Protein AF-A0A2T6NQ15-F1 (afdb_monomer_lite)

Foldseek 3Di:
DDPVVVVVVVVVVVVPPPPPPPPDAPQNVVCVVLVCVLVVVVQFDKDWGGDNQEIEIEGEDEPVPDDPVVSVVSQVVSQPVVVVVLVVDPSNPNYYYHYDYDYVVVVVVDD

pLDDT: mean 86.56, std 14.39, range [42.75, 98.38]

Radius of gyration: 23.44 Å; chains: 1; bounding box: 67×50×50 Å

Sequence (111 aa):
MNKIGIILLLLCSSALTQAESIAIEKKDYLALVVGNYVHGFKEFDTSVTTFDDSVSIGIYYDLSSQSEARANQLAERIRKQIPSKLAAYEWAKGVKVVVNIYSEDRANRGY

Structure (mmCIF, N/CA/C/O backbone):
data_AF-A0A2T6NQ15-F1
#
_entry.id   AF-A0A2T6NQ15-F1
#
loop_
_atom_site.group_PDB
_atom_site.id
_atom_site.type_symbol
_atom_site.label_atom_id
_atom_site.label_alt_id
_atom_site.label_comp_id
_atom_site.label_asym_id
_atom_site.label_entity_id
_atom_site.label_seq_id
_atom_site.pdbx_PDB_ins_code
_atom_site.Cartn_x
_atom_site.Cartn_y
_atom_site.Cartn_z
_atom_site.occupancy
_atom_site.B_iso_or_equiv
_atom_site.auth_seq_id
_atom_site.auth_comp_id
_atom_site.auth_asym_id
_atom_site.auth_atom_id
_atom_site.pdbx_PDB_model_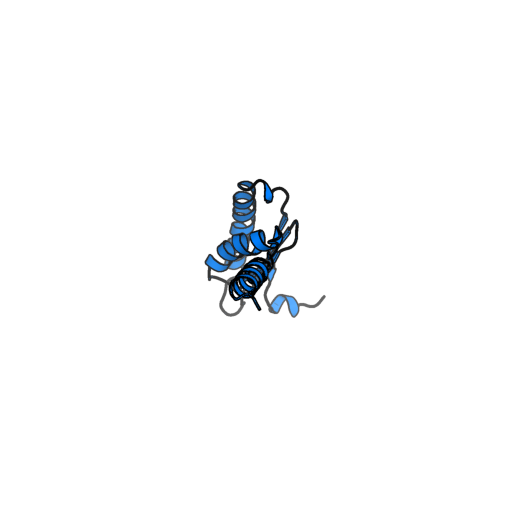num
ATOM 1 N N . MET A 1 1 ? -37.626 -40.021 34.186 1.00 56.31 1 MET A N 1
ATOM 2 C CA . MET A 1 1 ? -36.920 -38.805 33.718 1.00 56.31 1 MET A CA 1
ATOM 3 C C . MET A 1 1 ? -37.809 -38.068 32.735 1.00 56.31 1 MET A C 1
ATOM 5 O O . MET A 1 1 ? -38.278 -38.674 31.779 1.00 56.31 1 MET A O 1
ATOM 9 N N . ASN A 1 2 ? -38.115 -36.803 33.019 1.00 72.25 2 ASN A N 1
ATOM 10 C CA . ASN A 1 2 ? -39.096 -36.029 32.265 1.00 72.25 2 ASN A CA 1
ATOM 11 C C . ASN A 1 2 ? -38.481 -35.608 30.917 1.00 72.25 2 ASN A C 1
ATOM 13 O O . ASN A 1 2 ? -37.521 -34.840 30.907 1.00 72.25 2 ASN A O 1
ATOM 17 N N . LYS A 1 3 ? -38.988 -36.135 29.792 1.00 72.56 3 LYS A N 1
ATOM 18 C CA . LYS A 1 3 ? -38.426 -35.910 28.438 1.00 72.56 3 LYS A CA 1
ATOM 19 C C . LYS A 1 3 ? -38.293 -34.419 28.096 1.00 72.56 3 LYS A C 1
ATOM 21 O O . LYS A 1 3 ? -37.355 -34.020 27.419 1.00 72.56 3 LYS A O 1
ATOM 26 N N . ILE A 1 4 ? -39.186 -33.602 28.650 1.00 78.50 4 ILE A N 1
ATOM 27 C CA . ILE A 1 4 ? -39.194 -32.140 28.523 1.00 78.50 4 ILE A CA 1
ATOM 28 C C . ILE A 1 4 ? -37.947 -31.509 29.162 1.00 78.50 4 ILE A C 1
ATOM 30 O O . ILE A 1 4 ? -37.366 -30.591 28.594 1.00 78.50 4 ILE A O 1
ATOM 34 N N . GLY A 1 5 ? -37.488 -32.036 30.301 1.00 78.50 5 GLY A N 1
ATOM 35 C CA . GLY A 1 5 ? -36.300 -31.528 30.991 1.00 78.50 5 GLY A CA 1
ATOM 36 C C . GLY A 1 5 ? -35.013 -31.761 30.200 1.00 78.50 5 GLY A C 1
ATOM 37 O O . GLY A 1 5 ? -34.143 -30.901 30.191 1.00 78.50 5 GLY A O 1
ATOM 38 N N . ILE A 1 6 ? -34.922 -32.883 29.479 1.00 81.94 6 ILE A N 1
ATOM 39 C CA . ILE A 1 6 ? -33.774 -33.201 28.614 1.00 81.94 6 ILE A CA 1
ATOM 40 C C . ILE A 1 6 ? -33.746 -32.272 27.394 1.00 81.94 6 ILE A C 1
ATOM 42 O O . ILE A 1 6 ? -32.685 -31.776 27.024 1.00 81.94 6 ILE A O 1
ATOM 46 N N . ILE A 1 7 ? -34.912 -31.995 26.804 1.00 80.06 7 ILE A N 1
ATOM 47 C CA . ILE A 1 7 ? -35.042 -31.084 25.660 1.00 80.06 7 ILE A CA 1
ATOM 48 C C . ILE A 1 7 ? -34.676 -29.649 26.063 1.00 80.06 7 ILE A C 1
ATOM 50 O O . ILE A 1 7 ? -33.930 -28.992 25.340 1.00 80.06 7 ILE A O 1
ATOM 54 N N . LEU A 1 8 ? -35.124 -29.181 27.235 1.00 77.25 8 LEU A N 1
ATOM 55 C CA . LEU A 1 8 ? -34.726 -27.869 27.756 1.00 77.25 8 LEU A CA 1
ATOM 56 C C . LEU A 1 8 ? -33.221 -27.786 28.036 1.00 77.25 8 LEU A C 1
ATOM 58 O O . LEU A 1 8 ? -32.601 -26.777 27.710 1.00 77.25 8 LEU A O 1
ATOM 62 N N . LEU A 1 9 ? -32.621 -28.843 28.596 1.00 75.75 9 LEU A N 1
ATOM 63 C CA . LEU A 1 9 ? -31.181 -28.873 28.858 1.00 75.75 9 LEU A CA 1
ATOM 64 C C . LEU A 1 9 ? -30.371 -28.784 27.558 1.00 75.75 9 LEU A C 1
ATOM 66 O O . LEU A 1 9 ? -29.404 -28.029 27.486 1.00 75.75 9 LEU A O 1
ATOM 70 N N . LEU A 1 10 ? -30.783 -29.519 26.521 1.00 74.25 10 LEU A N 1
ATOM 71 C CA . LEU A 1 10 ? -30.150 -29.493 25.198 1.00 74.25 10 LEU A CA 1
ATOM 72 C C . LEU A 1 10 ? -30.281 -28.117 24.526 1.00 74.25 10 LEU A C 1
ATOM 74 O O . LEU A 1 10 ? -29.303 -27.618 23.971 1.00 74.25 10 LEU A O 1
ATOM 78 N N . LEU A 1 11 ? -31.443 -27.466 24.644 1.00 71.56 11 LEU A N 1
ATOM 79 C CA . LEU A 1 11 ? -31.656 -26.101 24.150 1.00 71.56 11 LEU A CA 1
ATOM 80 C C . LEU A 1 11 ? -30.764 -25.083 24.878 1.00 71.56 11 LEU A C 1
ATOM 82 O O . LEU A 1 11 ? -30.085 -24.295 24.221 1.00 71.56 11 LEU A O 1
ATOM 86 N N . CYS A 1 12 ? -30.676 -25.141 26.210 1.00 67.69 12 CYS A N 1
ATOM 87 C CA . CYS A 1 12 ? -29.785 -24.267 26.981 1.00 67.69 12 CYS A CA 1
ATOM 88 C C . CYS A 1 12 ? -28.299 -24.509 26.670 1.00 67.69 12 CYS A C 1
ATOM 90 O O . CYS A 1 12 ? -27.529 -23.555 26.613 1.00 67.69 12 CYS A O 1
ATOM 92 N N . SER A 1 13 ? -27.904 -25.759 26.414 1.00 65.94 13 SER A N 1
ATOM 93 C CA . SER A 1 13 ? -26.524 -26.112 26.044 1.00 65.94 13 SER A CA 1
ATOM 94 C C . SER A 1 13 ? -26.137 -25.551 24.672 1.00 65.94 13 SER A C 1
ATOM 96 O O . SER A 1 13 ? -25.006 -25.114 24.477 1.00 65.94 13 SER A O 1
ATOM 98 N N . SER A 1 14 ? -27.082 -25.522 23.725 1.00 64.88 14 SER A N 1
ATOM 99 C CA . SER A 1 14 ? -26.848 -24.983 22.379 1.00 64.88 14 SER A CA 1
ATOM 100 C C . SER A 1 14 ? -26.678 -23.457 22.358 1.00 64.88 14 SER A C 1
ATOM 102 O O . SER A 1 14 ? -25.882 -22.945 21.577 1.00 64.88 14 SER A O 1
ATOM 104 N N . ALA A 1 15 ? -27.325 -22.732 23.279 1.00 61.75 15 ALA A N 1
ATOM 105 C CA . ALA A 1 15 ? -27.190 -21.278 23.419 1.00 61.75 15 ALA A CA 1
ATOM 106 C C . ALA A 1 15 ? -25.830 -20.825 23.996 1.00 61.75 15 ALA A C 1
ATOM 108 O O . ALA A 1 15 ? -25.497 -19.645 23.930 1.00 61.75 15 ALA A O 1
ATOM 109 N N . LEU A 1 16 ? -25.042 -21.753 24.555 1.00 58.06 16 LEU A N 1
ATOM 110 C CA . LEU A 1 16 ? -23.716 -21.505 25.135 1.00 58.06 16 LEU A CA 1
ATOM 111 C C . LEU A 1 16 ? -22.564 -21.711 24.147 1.00 58.06 16 LEU A C 1
ATOM 113 O O . LEU A 1 16 ? -21.407 -21.521 24.525 1.00 58.06 16 LEU A O 1
ATOM 117 N N . THR A 1 17 ? -22.853 -22.044 22.885 1.00 61.38 17 THR A N 1
ATOM 118 C CA . THR A 1 17 ? -21.855 -21.902 21.820 1.00 61.38 17 THR A CA 1
ATOM 119 C C . THR A 1 17 ? -21.649 -20.415 21.546 1.00 61.38 17 THR A C 1
ATOM 121 O O . THR A 1 17 ? -22.214 -19.833 20.627 1.00 61.38 17 THR A O 1
ATOM 124 N N . GLN A 1 18 ? -20.859 -19.773 22.408 1.00 60.56 18 GLN A N 1
ATOM 125 C CA . GLN A 1 18 ? -20.270 -18.481 22.108 1.00 60.56 18 GLN A CA 1
ATOM 126 C C . GLN A 1 18 ? -19.437 -18.686 20.849 1.00 60.56 18 GLN A C 1
ATOM 128 O O . GLN A 1 18 ? -18.396 -19.338 20.885 1.00 60.56 18 GLN A O 1
ATOM 133 N N . ALA A 1 19 ? -19.939 -18.189 19.720 1.00 59.91 19 ALA A N 1
ATOM 134 C CA . ALA A 1 19 ? -19.091 -17.945 18.573 1.00 59.91 19 ALA A CA 1
ATOM 135 C C . ALA A 1 19 ? -17.929 -17.097 19.095 1.00 59.91 19 ALA A C 1
ATOM 137 O O . ALA A 1 19 ? -18.169 -16.009 19.621 1.00 59.91 19 ALA A O 1
ATOM 138 N N . GLU A 1 20 ? -16.707 -17.627 19.040 1.00 62.00 20 GLU A N 1
ATOM 139 C CA . GLU A 1 20 ? -15.501 -16.859 19.330 1.00 62.00 20 GLU A CA 1
ATOM 140 C C . GLU A 1 20 ? -15.593 -15.572 18.513 1.00 62.00 20 GLU A C 1
ATOM 142 O O . GLU A 1 20 ? -15.527 -15.596 17.281 1.00 62.00 20 GLU A O 1
ATOM 147 N N . SER A 1 21 ? -15.847 -14.444 19.181 1.00 66.69 21 SER A N 1
ATOM 148 C CA . SER A 1 21 ? -15.859 -13.170 18.489 1.00 66.69 21 SER A CA 1
ATOM 149 C C . SER A 1 21 ? -14.411 -12.889 18.128 1.00 66.69 21 SER A C 1
ATOM 151 O O . SER A 1 21 ? -13.617 -12.512 18.991 1.00 66.69 21 SER A O 1
ATOM 153 N N . ILE A 1 22 ? -14.050 -13.120 16.869 1.00 76.75 22 ILE A N 1
ATOM 154 C CA . ILE A 1 22 ? -12.759 -12.688 16.347 1.00 76.75 22 ILE A CA 1
ATOM 155 C C . ILE A 1 22 ? -12.772 -11.163 16.445 1.00 76.75 22 ILE A C 1
ATOM 157 O O . ILE A 1 22 ? -13.479 -10.485 15.696 1.00 76.75 22 ILE A O 1
ATOM 161 N N . ALA A 1 23 ? -12.064 -10.631 17.438 1.00 82.19 23 ALA A N 1
ATOM 162 C CA . ALA A 1 23 ? -11.934 -9.200 17.629 1.00 82.19 23 ALA A CA 1
ATOM 163 C C . ALA A 1 23 ? -11.082 -8.662 16.480 1.00 82.19 23 ALA A C 1
ATOM 165 O O . ALA A 1 23 ? -9.880 -8.897 16.434 1.00 82.19 23 ALA A O 1
ATOM 166 N N . ILE A 1 24 ? -11.727 -7.993 15.525 1.00 87.56 24 ILE A N 1
ATOM 167 C CA . ILE A 1 24 ? -11.025 -7.367 14.407 1.00 87.56 24 ILE A CA 1
ATOM 168 C C . ILE A 1 24 ? -10.370 -6.090 14.919 1.00 87.56 24 ILE A C 1
ATOM 170 O O . ILE A 1 24 ? -11.049 -5.167 15.380 1.00 87.56 24 ILE A O 1
ATOM 174 N N . GLU A 1 25 ? -9.052 -6.035 14.811 1.00 91.69 25 GLU A N 1
ATOM 175 C CA . GLU A 1 25 ? -8.257 -4.891 15.216 1.00 91.69 25 GLU A CA 1
ATOM 176 C C . GLU A 1 25 ? -8.101 -3.895 14.063 1.00 91.69 25 GLU A C 1
ATOM 178 O O . GLU A 1 25 ? -8.268 -4.202 12.880 1.00 91.69 25 GLU A O 1
ATOM 183 N N . LYS A 1 26 ? -7.730 -2.655 14.397 1.00 92.69 26 LYS A N 1
ATOM 184 C CA . LYS A 1 26 ? -7.481 -1.595 13.409 1.00 92.69 26 LYS A CA 1
ATOM 185 C C . LYS A 1 26 ? -6.494 -2.037 12.321 1.00 92.69 26 LYS A C 1
ATOM 187 O O . LYS A 1 26 ? -6.709 -1.731 11.149 1.00 92.69 26 LYS A O 1
ATOM 192 N N . LYS A 1 27 ? -5.441 -2.771 12.694 1.00 94.62 27 LYS A N 1
ATOM 193 C CA . LYS A 1 27 ? -4.432 -3.286 11.760 1.00 94.62 27 LYS A CA 1
ATOM 194 C C . LYS A 1 27 ? -5.023 -4.249 10.723 1.00 94.62 27 LYS A C 1
ATOM 196 O O . LYS A 1 27 ? -4.601 -4.210 9.574 1.00 94.62 27 LYS A O 1
ATOM 201 N N . ASP A 1 28 ? -6.047 -5.022 11.080 1.00 94.19 28 ASP A N 1
ATOM 202 C CA . ASP A 1 28 ? -6.701 -5.963 10.166 1.00 94.19 28 ASP A CA 1
ATOM 203 C C . ASP A 1 28 ? -7.515 -5.208 9.105 1.00 94.19 28 ASP A C 1
ATOM 205 O O . ASP A 1 28 ? -7.446 -5.510 7.911 1.00 94.19 28 ASP A O 1
ATOM 209 N N . TYR A 1 29 ? -8.217 -4.144 9.515 1.00 93.94 29 TYR A N 1
ATOM 210 C CA . TYR A 1 29 ? -8.886 -3.237 8.578 1.00 93.94 29 TYR A CA 1
ATOM 211 C C . TYR A 1 29 ? -7.888 -2.524 7.663 1.00 93.94 29 TYR A C 1
ATOM 213 O O . TYR A 1 29 ? -8.135 -2.395 6.461 1.00 93.94 29 TYR A O 1
ATOM 221 N N . LEU A 1 30 ? -6.751 -2.075 8.205 1.00 96.94 30 LEU A N 1
ATOM 222 C CA . LEU A 1 30 ? -5.683 -1.489 7.398 1.00 96.94 30 LEU A CA 1
ATOM 223 C C . LEU A 1 30 ? -5.148 -2.498 6.380 1.00 96.94 30 LEU A C 1
ATOM 225 O O . LEU A 1 30 ? -4.997 -2.137 5.213 1.00 96.94 30 LEU A O 1
ATOM 229 N N . ALA A 1 31 ? -4.915 -3.748 6.789 1.00 95.81 31 ALA A N 1
ATOM 230 C CA . ALA A 1 31 ? -4.408 -4.798 5.914 1.00 95.81 31 ALA A CA 1
ATOM 231 C C . ALA A 1 31 ? -5.376 -5.049 4.756 1.00 95.81 31 ALA A C 1
ATOM 233 O O . ALA A 1 31 ? -4.959 -5.106 3.599 1.00 95.81 31 ALA A O 1
ATOM 234 N N . LEU A 1 32 ? -6.678 -5.096 5.047 1.00 94.75 32 LEU A N 1
ATOM 235 C CA . LEU A 1 32 ? -7.710 -5.277 4.035 1.00 94.75 32 LEU A CA 1
ATOM 236 C C . LEU A 1 32 ? -7.796 -4.086 3.067 1.00 94.75 32 LEU A C 1
ATOM 238 O O . LEU A 1 32 ? -7.786 -4.276 1.851 1.00 94.75 32 LEU A O 1
ATOM 242 N N . VAL A 1 33 ? -7.900 -2.857 3.578 1.00 94.44 33 VAL A N 1
ATOM 243 C CA . VAL A 1 33 ? -8.108 -1.656 2.747 1.00 94.44 33 VAL A CA 1
ATOM 244 C C . VAL A 1 33 ? -6.863 -1.336 1.921 1.00 94.44 33 VAL A C 1
ATOM 246 O O . VAL A 1 33 ? -6.956 -1.111 0.712 1.00 94.44 33 VAL A O 1
ATOM 249 N N . VAL A 1 34 ? -5.692 -1.318 2.562 1.00 97.19 34 VAL A N 1
ATOM 250 C CA . VAL A 1 34 ? -4.430 -0.983 1.896 1.00 97.19 34 VAL A CA 1
ATOM 251 C C . VAL A 1 34 ? -3.976 -2.125 0.996 1.00 97.19 34 VAL A C 1
ATOM 253 O O . VAL A 1 34 ? -3.615 -1.866 -0.152 1.00 97.19 34 VAL A O 1
ATOM 256 N N . GLY A 1 35 ? -4.063 -3.372 1.465 1.00 96.00 35 GLY A N 1
ATOM 257 C CA . GLY A 1 35 ? -3.714 -4.556 0.681 1.00 96.00 35 GLY A CA 1
ATOM 258 C C . GLY A 1 35 ? -4.501 -4.635 -0.623 1.00 96.00 35 GLY A C 1
ATOM 259 O O . GLY A 1 35 ? -3.899 -4.753 -1.687 1.00 96.00 35 GLY A O 1
ATOM 260 N N . ASN A 1 36 ? -5.827 -4.461 -0.578 1.00 93.94 36 ASN A N 1
ATOM 261 C CA . ASN A 1 36 ? -6.652 -4.473 -1.791 1.00 93.94 36 ASN A CA 1
ATOM 262 C C . ASN A 1 36 ? -6.254 -3.385 -2.796 1.00 93.94 36 ASN A C 1
ATOM 264 O O . ASN A 1 36 ? -6.217 -3.632 -4.000 1.00 93.94 36 ASN A O 1
ATOM 268 N N . TYR A 1 37 ? -5.948 -2.179 -2.318 1.00 94.50 37 TYR A N 1
ATOM 269 C CA . TYR A 1 37 ? -5.550 -1.084 -3.197 1.00 94.50 37 TYR A CA 1
ATOM 270 C C . TYR A 1 37 ? -4.162 -1.315 -3.820 1.00 94.50 37 TYR A C 1
ATOM 272 O O . TYR A 1 37 ? -3.992 -1.108 -5.019 1.00 94.50 37 TYR A O 1
ATOM 280 N N . VAL A 1 38 ? -3.178 -1.755 -3.029 1.00 96.12 38 VAL A N 1
ATOM 281 C CA . VAL A 1 38 ? -1.798 -1.984 -3.494 1.00 96.12 38 VAL A CA 1
ATOM 282 C C . VAL A 1 38 ? -1.725 -3.192 -4.430 1.00 96.12 38 VAL A C 1
ATOM 284 O O . VAL A 1 38 ? -1.210 -3.073 -5.541 1.00 96.12 38 VAL A O 1
ATOM 287 N N . HIS A 1 39 ? -2.304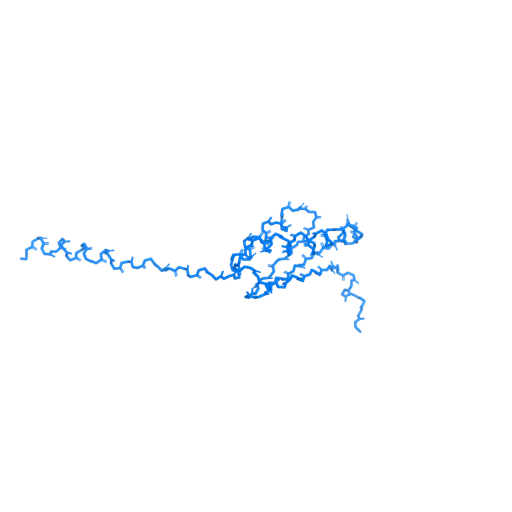 -4.329 -4.040 1.00 93.12 39 HIS A N 1
ATOM 288 C CA . HIS A 1 39 ? -2.284 -5.551 -4.851 1.00 93.12 39 HIS A CA 1
ATOM 289 C C . HIS A 1 39 ? -3.112 -5.418 -6.142 1.00 93.12 39 HIS A C 1
ATOM 291 O O . HIS A 1 39 ? -2.916 -6.175 -7.093 1.00 93.12 39 HIS A O 1
ATOM 297 N N . GLY A 1 40 ? -4.013 -4.433 -6.215 1.00 91.00 40 GLY A N 1
ATOM 298 C CA . GLY A 1 40 ? -4.817 -4.150 -7.401 1.00 91.00 40 GLY A CA 1
ATOM 299 C C . GLY A 1 40 ? -4.017 -3.680 -8.622 1.00 91.00 40 GLY A C 1
ATOM 300 O O . GLY A 1 40 ? -4.494 -3.854 -9.742 1.00 91.00 40 GLY A O 1
ATOM 301 N N . PHE A 1 41 ? -2.811 -3.124 -8.443 1.00 89.19 41 PHE A N 1
ATOM 302 C CA . PHE A 1 41 ? -2.003 -2.634 -9.567 1.00 89.19 41 PHE A CA 1
ATOM 303 C C . PHE A 1 41 ? -1.445 -3.765 -10.437 1.00 89.19 41 PHE A C 1
ATOM 305 O O . PHE A 1 41 ? -1.389 -3.605 -11.651 1.00 89.19 41 PHE A O 1
ATOM 312 N N . LYS A 1 42 ? -1.070 -4.910 -9.846 1.00 88.94 42 LYS A N 1
ATOM 313 C CA . LYS A 1 42 ? -0.500 -6.073 -10.561 1.00 88.94 42 LYS A CA 1
ATOM 314 C C . LYS A 1 42 ? 0.700 -5.744 -11.473 1.00 88.94 42 LYS A C 1
ATO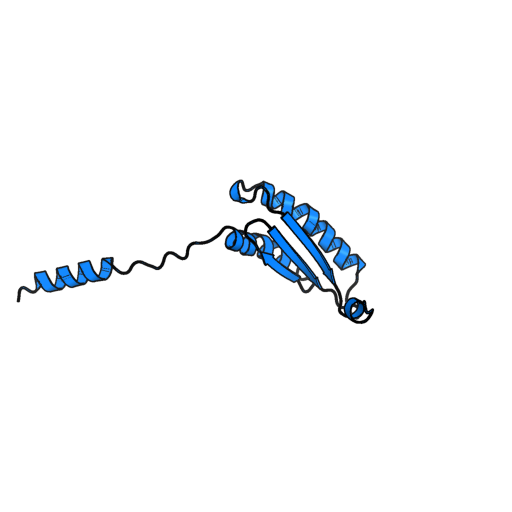M 316 O O . LYS A 1 42 ? 0.962 -6.462 -12.431 1.00 88.94 42 LYS A O 1
ATOM 321 N N . GLU A 1 43 ? 1.410 -4.650 -11.193 1.00 87.00 43 GLU A N 1
ATOM 322 C CA . GLU A 1 43 ? 2.571 -4.192 -11.976 1.00 87.00 43 GLU A CA 1
ATOM 323 C C . GLU A 1 43 ? 3.900 -4.708 -11.402 1.00 87.00 43 GLU A C 1
ATOM 325 O O . GLU A 1 43 ? 4.860 -4.898 -12.141 1.00 87.00 43 GLU A O 1
ATOM 330 N N . PHE A 1 44 ? 3.946 -4.922 -10.087 1.00 94.12 44 PHE A N 1
ATOM 331 C CA . PHE A 1 44 ? 5.133 -5.283 -9.316 1.00 94.12 44 PHE A CA 1
ATOM 332 C C . PHE A 1 44 ? 4.762 -6.313 -8.258 1.00 94.12 44 PHE A C 1
ATOM 334 O O . PHE A 1 44 ? 3.589 -6.417 -7.885 1.00 94.12 44 PHE A O 1
ATOM 341 N N . ASP A 1 45 ? 5.765 -7.023 -7.747 1.00 93.56 45 ASP A N 1
ATOM 342 C CA . ASP A 1 45 ? 5.595 -7.744 -6.495 1.00 93.56 45 ASP A CA 1
ATOM 343 C C . ASP A 1 45 ? 5.564 -6.725 -5.349 1.00 93.56 45 ASP A C 1
ATOM 345 O O . ASP A 1 45 ? 6.402 -5.821 -5.248 1.00 93.56 45 ASP A O 1
ATOM 349 N N . THR A 1 46 ? 4.527 -6.813 -4.529 1.00 95.88 46 THR A N 1
ATOM 350 C CA . THR A 1 46 ? 4.243 -5.833 -3.489 1.00 95.88 46 THR A CA 1
ATOM 351 C C . THR A 1 46 ? 3.903 -6.531 -2.195 1.00 95.88 46 THR A C 1
ATOM 353 O O . THR A 1 46 ? 3.143 -7.495 -2.188 1.00 95.88 46 THR A O 1
ATOM 356 N N . SER A 1 47 ? 4.391 -5.979 -1.092 1.00 96.12 47 SER A N 1
ATOM 357 C CA . SER A 1 47 ? 4.062 -6.438 0.250 1.00 96.12 47 SER A CA 1
ATOM 358 C C . SER A 1 47 ? 3.407 -5.323 1.051 1.00 96.12 47 SER A C 1
ATOM 360 O O . SER A 1 47 ? 3.735 -4.145 0.894 1.00 96.12 47 SER A O 1
ATOM 362 N N . VAL A 1 48 ? 2.472 -5.694 1.924 1.00 97.69 48 VAL A N 1
ATOM 363 C CA . VAL A 1 48 ? 1.816 -4.776 2.858 1.00 97.69 48 VAL A CA 1
ATOM 364 C C . VAL A 1 48 ? 1.922 -5.364 4.257 1.00 97.69 48 VAL A C 1
ATOM 366 O O . VAL A 1 48 ? 1.405 -6.443 4.528 1.00 97.69 48 VAL A O 1
ATOM 369 N N . THR A 1 49 ? 2.587 -4.639 5.149 1.00 97.62 49 THR A N 1
ATOM 370 C CA . THR A 1 49 ? 2.678 -4.964 6.574 1.00 97.62 49 THR A CA 1
ATOM 371 C C . THR A 1 49 ? 2.000 -3.865 7.371 1.00 97.62 49 THR A C 1
ATOM 373 O O . THR A 1 49 ? 2.306 -2.685 7.198 1.00 97.62 49 THR A O 1
ATOM 376 N N . THR A 1 50 ? 1.081 -4.243 8.251 1.00 97.56 50 THR A N 1
ATOM 377 C CA . THR A 1 50 ? 0.282 -3.306 9.042 1.00 97.56 50 THR A CA 1
ATOM 378 C C . THR A 1 50 ? 0.565 -3.441 10.525 1.00 97.56 50 THR A C 1
ATOM 380 O O . THR A 1 50 ? 0.645 -4.545 11.058 1.00 97.56 50 THR A O 1
ATOM 383 N N . PHE A 1 51 ? 0.651 -2.294 11.180 1.00 95.12 51 PHE A N 1
ATOM 384 C CA . PHE A 1 51 ? 0.743 -2.121 12.621 1.00 95.12 51 PHE A CA 1
ATOM 385 C C . PHE A 1 51 ? -0.466 -1.297 13.087 1.00 95.12 51 PHE A C 1
ATOM 387 O O . PHE A 1 51 ? -1.297 -0.882 12.275 1.00 95.12 51 PHE A O 1
ATOM 394 N N . ASP A 1 52 ? -0.568 -1.032 14.385 1.00 91.50 52 ASP A N 1
ATOM 395 C CA . ASP A 1 52 ? -1.731 -0.339 14.957 1.00 91.50 52 ASP A CA 1
ATOM 396 C C . ASP A 1 52 ? -1.894 1.100 14.434 1.00 91.50 52 ASP A C 1
ATOM 398 O O . ASP A 1 52 ? -3.010 1.592 14.232 1.00 91.50 52 ASP A O 1
ATOM 402 N N . ASP A 1 53 ? -0.778 1.775 14.170 1.00 93.69 53 ASP A N 1
ATOM 403 C CA . ASP A 1 53 ? -0.708 3.183 13.780 1.00 93.69 53 ASP A CA 1
ATOM 404 C C . ASP A 1 53 ? 0.074 3.417 12.480 1.00 93.69 53 ASP A C 1
ATOM 406 O O . ASP A 1 53 ? 0.311 4.560 12.080 1.00 93.69 53 ASP A O 1
ATOM 410 N N . SER A 1 54 ? 0.482 2.353 11.790 1.00 96.81 54 SER A N 1
ATOM 411 C CA . SER A 1 54 ? 1.292 2.491 10.588 1.00 96.81 54 SER A CA 1
ATOM 412 C C . SER A 1 54 ? 1.124 1.349 9.600 1.00 96.81 54 SER A C 1
ATOM 414 O O . SER A 1 54 ? 0.723 0.236 9.930 1.00 96.81 54 SER A O 1
ATOM 416 N N . VAL A 1 55 ? 1.431 1.652 8.342 1.00 98.19 55 VAL A N 1
ATOM 417 C CA . VAL A 1 55 ? 1.430 0.702 7.236 1.00 98.19 55 VAL A CA 1
ATOM 418 C C . VAL A 1 55 ? 2.740 0.844 6.476 1.00 98.19 55 VAL A C 1
ATOM 420 O O . VAL A 1 55 ? 3.095 1.938 6.033 1.00 98.19 55 VAL A O 1
ATOM 423 N N . SER A 1 56 ? 3.450 -0.267 6.321 1.00 98.19 56 SER A N 1
ATOM 424 C CA . SER A 1 56 ? 4.661 -0.381 5.516 1.00 98.19 56 SER A CA 1
ATOM 425 C C . SER A 1 56 ? 4.339 -1.110 4.220 1.00 98.19 56 SER A C 1
ATOM 427 O O . SER A 1 56 ? 3.742 -2.186 4.238 1.00 98.19 56 SER A O 1
ATOM 429 N N . ILE A 1 57 ? 4.724 -0.515 3.096 1.00 98.38 57 ILE A N 1
ATOM 430 C CA . ILE A 1 57 ? 4.471 -1.042 1.758 1.00 98.38 57 ILE A CA 1
ATOM 431 C C . ILE A 1 57 ? 5.812 -1.249 1.068 1.00 98.38 57 ILE A C 1
ATOM 433 O O . ILE A 1 57 ? 6.589 -0.304 0.909 1.00 98.38 57 ILE A O 1
ATOM 437 N N . GLY A 1 58 ? 6.074 -2.483 0.661 1.00 97.25 58 GLY A N 1
ATOM 438 C CA . GLY A 1 58 ? 7.213 -2.843 -0.167 1.00 97.25 58 GLY A CA 1
ATOM 439 C C . GLY A 1 58 ? 6.815 -2.912 -1.634 1.00 97.25 58 GLY A C 1
ATOM 440 O O . GLY A 1 58 ? 5.770 -3.467 -1.961 1.00 97.25 58 GLY A O 1
ATOM 441 N N . ILE A 1 59 ? 7.652 -2.365 -2.511 1.00 96.94 59 ILE A N 1
ATOM 442 C CA . ILE A 1 59 ? 7.557 -2.537 -3.962 1.00 96.94 59 ILE A CA 1
ATOM 443 C C . ILE A 1 59 ? 8.883 -3.130 -4.420 1.00 96.94 59 ILE A C 1
ATOM 445 O O . ILE A 1 59 ? 9.913 -2.448 -4.406 1.00 96.94 59 ILE A O 1
ATOM 449 N N . TYR A 1 60 ? 8.849 -4.399 -4.797 1.00 95.12 60 TYR A N 1
ATOM 450 C CA . TYR A 1 60 ? 9.977 -5.066 -5.417 1.00 95.12 60 TYR A CA 1
ATOM 451 C C . TYR A 1 60 ? 9.935 -4.841 -6.925 1.00 95.12 60 TYR A C 1
ATOM 453 O O . TYR A 1 60 ? 8.873 -4.943 -7.542 1.00 95.12 60 TYR A O 1
ATOM 461 N N . TYR A 1 61 ? 11.089 -4.551 -7.520 1.00 93.69 61 TYR A N 1
ATOM 462 C CA . TYR A 1 61 ? 11.236 -4.574 -8.968 1.00 93.69 61 TYR A CA 1
ATOM 463 C C . TYR A 1 61 ? 12.434 -5.424 -9.387 1.00 93.69 61 TYR A C 1
ATOM 465 O O . TYR A 1 61 ? 13.527 -5.313 -8.827 1.00 93.69 61 TYR A O 1
ATOM 473 N N . ASP A 1 62 ? 12.218 -6.256 -10.399 1.00 90.75 62 ASP A N 1
ATOM 474 C CA . ASP A 1 62 ? 13.259 -7.062 -11.027 1.00 90.75 62 ASP A CA 1
ATOM 475 C C . ASP A 1 62 ? 14.012 -6.217 -12.063 1.00 90.75 62 ASP A C 1
ATOM 477 O O . ASP A 1 62 ? 13.435 -5.724 -13.030 1.00 90.75 62 ASP A O 1
ATOM 481 N N . LEU A 1 63 ? 15.322 -6.056 -11.880 1.00 87.56 63 LEU A N 1
ATOM 482 C CA . LEU A 1 63 ? 16.169 -5.257 -12.770 1.00 87.56 63 LEU A CA 1
ATOM 483 C C . LEU A 1 63 ? 16.277 -5.817 -14.189 1.00 87.56 63 LEU A C 1
ATOM 485 O O . LEU A 1 63 ? 16.581 -5.062 -15.112 1.00 87.56 63 LEU A O 1
ATOM 489 N N . SER A 1 64 ? 16.053 -7.119 -14.370 1.00 89.62 64 SER A N 1
ATOM 490 C CA . SER A 1 64 ? 16.152 -7.767 -15.676 1.00 89.62 64 SER A CA 1
ATOM 491 C C . SER A 1 64 ? 14.929 -7.508 -16.561 1.00 89.62 64 SER A C 1
ATOM 493 O O . SER A 1 64 ? 15.039 -7.536 -17.787 1.00 89.62 64 SER A O 1
ATOM 495 N N . SER A 1 65 ? 13.773 -7.228 -15.953 1.00 89.94 65 SER A N 1
ATOM 496 C CA . SER A 1 65 ? 12.480 -7.199 -16.646 1.00 89.94 65 SER A CA 1
ATOM 497 C C . SER A 1 65 ? 11.645 -5.943 -16.374 1.00 89.94 65 SER A C 1
ATOM 499 O O . SER A 1 65 ? 10.691 -5.667 -17.105 1.00 89.94 65 SER A O 1
ATOM 501 N N . GLN A 1 66 ? 11.995 -5.144 -15.363 1.00 92.31 66 GLN A N 1
ATOM 502 C CA . GLN A 1 66 ? 11.205 -4.006 -14.900 1.00 92.31 66 GLN A CA 1
ATOM 503 C C . GLN A 1 66 ? 12.048 -2.739 -14.712 1.00 92.31 66 GLN A C 1
ATOM 505 O O . GLN A 1 66 ? 13.260 -2.757 -14.519 1.00 92.31 66 GLN A O 1
ATOM 510 N N . SER A 1 67 ? 11.375 -1.587 -14.766 1.00 92.38 67 SER A N 1
ATOM 511 C CA . SER A 1 67 ? 12.014 -0.273 -14.670 1.00 92.38 67 SER A CA 1
ATOM 512 C C . SER A 1 67 ? 11.935 0.301 -13.255 1.00 92.38 67 SER A C 1
ATOM 514 O O . SER A 1 67 ? 10.839 0.498 -12.724 1.00 92.38 67 SER A O 1
ATOM 516 N N . GLU A 1 68 ? 13.083 0.703 -12.698 1.00 93.69 68 GLU A N 1
ATOM 517 C CA . GLU A 1 68 ? 13.153 1.470 -11.444 1.00 93.69 68 GLU A CA 1
ATOM 518 C C . GLU A 1 68 ? 12.315 2.758 -11.522 1.00 93.69 68 GLU A C 1
ATOM 520 O O . GLU A 1 68 ? 11.620 3.123 -10.571 1.00 93.69 68 GLU A O 1
ATOM 525 N N . ALA A 1 69 ? 12.325 3.450 -12.666 1.00 95.50 69 ALA A N 1
ATOM 526 C CA . ALA A 1 69 ? 11.533 4.663 -12.856 1.00 95.50 69 ALA A CA 1
ATOM 527 C C . ALA A 1 69 ? 10.030 4.374 -12.731 1.00 95.50 69 ALA A C 1
ATOM 529 O O . ALA A 1 69 ? 9.291 5.159 -12.132 1.00 95.50 69 ALA A O 1
ATOM 530 N N . ARG A 1 70 ? 9.574 3.223 -13.240 1.00 95.38 70 ARG A N 1
ATOM 531 C CA . ARG A 1 70 ? 8.175 2.808 -13.118 1.00 95.38 70 ARG A CA 1
ATOM 532 C C . ARG A 1 70 ? 7.813 2.424 -11.680 1.00 95.38 70 ARG A C 1
ATOM 534 O O . ARG A 1 70 ? 6.753 2.834 -11.207 1.00 95.38 70 ARG A O 1
ATOM 541 N N . ALA A 1 71 ? 8.704 1.736 -10.965 1.00 95.94 71 ALA A N 1
ATOM 542 C CA . ALA A 1 71 ? 8.519 1.432 -9.544 1.00 95.94 71 ALA A CA 1
ATOM 543 C C . ALA A 1 71 ? 8.407 2.720 -8.703 1.00 95.94 71 ALA A C 1
ATOM 545 O O . ALA A 1 71 ? 7.515 2.849 -7.863 1.00 95.94 71 ALA A O 1
ATOM 546 N N . ASN A 1 72 ? 9.240 3.726 -8.998 1.00 96.88 72 ASN A N 1
ATOM 547 C CA . ASN A 1 72 ? 9.159 5.050 -8.375 1.00 96.88 72 ASN A CA 1
ATOM 548 C C . ASN A 1 72 ? 7.834 5.765 -8.673 1.00 96.88 72 ASN A C 1
ATOM 550 O O . ASN A 1 72 ? 7.235 6.341 -7.766 1.00 96.88 72 ASN A O 1
ATOM 554 N N . GLN A 1 73 ? 7.329 5.697 -9.909 1.00 97.12 73 GLN A N 1
ATOM 555 C CA . GLN A 1 73 ? 6.018 6.264 -10.252 1.00 97.12 73 GLN A CA 1
ATOM 556 C C . GLN A 1 73 ? 4.881 5.621 -9.448 1.00 97.12 73 GLN A C 1
ATOM 558 O O . GLN A 1 73 ? 3.985 6.328 -8.974 1.00 97.12 73 GLN A O 1
ATOM 563 N N . LEU A 1 74 ? 4.908 4.295 -9.278 1.00 96.38 74 LEU A N 1
ATOM 564 C CA . LEU A 1 74 ? 3.923 3.599 -8.453 1.00 96.38 74 LEU A CA 1
ATOM 565 C C . LEU A 1 74 ? 4.049 4.005 -6.979 1.00 96.38 74 LEU A C 1
ATOM 567 O O . LEU A 1 74 ? 3.039 4.323 -6.349 1.00 96.38 74 LEU A O 1
ATOM 571 N N . ALA A 1 75 ? 5.270 4.069 -6.444 1.00 97.38 75 ALA A N 1
ATOM 572 C CA . ALA A 1 75 ? 5.508 4.492 -5.067 1.00 97.38 75 ALA A CA 1
ATOM 573 C C . ALA A 1 75 ? 4.962 5.898 -4.794 1.00 97.38 75 ALA A C 1
ATOM 575 O O . ALA A 1 75 ? 4.263 6.107 -3.805 1.00 97.38 75 ALA A O 1
ATOM 576 N N . GLU A 1 76 ? 5.205 6.850 -5.698 1.00 97.62 76 GLU A N 1
ATOM 577 C CA . GLU A 1 76 ? 4.672 8.211 -5.600 1.00 97.62 76 GLU A CA 1
ATOM 578 C C . GLU A 1 76 ? 3.143 8.243 -5.619 1.00 97.62 76 GLU A C 1
ATOM 580 O O . GLU A 1 76 ? 2.511 8.974 -4.850 1.00 97.62 76 GLU A O 1
ATOM 585 N N . ARG A 1 77 ? 2.520 7.414 -6.463 1.00 96.31 77 ARG A N 1
ATOM 586 C CA . ARG A 1 77 ? 1.062 7.266 -6.482 1.00 96.31 77 ARG A CA 1
ATOM 587 C C . ARG A 1 77 ? 0.546 6.740 -5.142 1.00 96.31 77 ARG A C 1
ATOM 589 O O . ARG A 1 77 ? -0.419 7.289 -4.614 1.00 96.31 77 ARG A O 1
ATOM 596 N N . ILE A 1 78 ? 1.177 5.708 -4.589 1.00 97.19 78 ILE A N 1
ATOM 597 C CA . ILE A 1 78 ? 0.799 5.086 -3.313 1.00 97.19 78 ILE A CA 1
ATOM 598 C C . ILE A 1 78 ? 0.956 6.080 -2.153 1.00 97.19 78 ILE A C 1
ATOM 600 O O . ILE A 1 78 ? 0.002 6.276 -1.396 1.00 97.19 78 ILE A O 1
ATOM 604 N N . ARG A 1 79 ? 2.100 6.776 -2.066 1.00 97.44 79 ARG A N 1
ATOM 605 C CA . ARG A 1 79 ? 2.386 7.797 -1.038 1.00 97.44 79 ARG A CA 1
ATOM 606 C C . ARG A 1 79 ? 1.355 8.920 -1.010 1.00 97.44 79 ARG A C 1
ATOM 608 O O . ARG A 1 79 ? 1.082 9.462 0.053 1.00 97.44 79 ARG A O 1
ATOM 615 N N . LYS A 1 80 ? 0.773 9.269 -2.158 1.00 96.44 80 LYS A N 1
ATOM 616 C CA . LYS A 1 80 ? -0.256 10.316 -2.253 1.00 96.44 80 LYS A CA 1
ATOM 617 C C . LYS A 1 80 ? -1.657 9.776 -1.988 1.00 96.44 80 LYS A C 1
ATOM 619 O O . LYS A 1 80 ? -2.407 10.346 -1.199 1.00 96.44 80 LYS A O 1
ATOM 624 N N . GLN A 1 81 ? -2.029 8.689 -2.657 1.00 96.38 81 GLN A N 1
ATOM 625 C CA . GLN A 1 81 ? -3.418 8.236 -2.663 1.00 96.38 81 GLN A CA 1
ATOM 626 C C . GLN A 1 81 ? -3.822 7.525 -1.375 1.00 96.38 81 GLN A C 1
ATOM 628 O O . GLN A 1 81 ? -4.949 7.716 -0.928 1.00 96.38 81 GLN A O 1
ATOM 633 N N . ILE A 1 82 ? -2.942 6.727 -0.763 1.00 96.62 82 ILE A N 1
ATOM 634 C CA . ILE A 1 82 ? -3.327 5.958 0.427 1.00 96.62 82 ILE A CA 1
ATOM 635 C C . ILE A 1 82 ? -3.598 6.869 1.624 1.00 96.62 82 ILE A C 1
ATOM 637 O O . ILE A 1 82 ? -4.694 6.755 2.171 1.00 96.62 82 ILE A O 1
ATOM 641 N N . PRO A 1 83 ? -2.714 7.814 2.008 1.00 96.00 83 PRO A N 1
ATOM 642 C CA . PRO A 1 83 ? -3.025 8.734 3.101 1.00 96.00 83 PRO A CA 1
ATOM 643 C C . PRO A 1 83 ? -4.311 9.527 2.853 1.00 96.00 83 PRO A C 1
ATOM 645 O O . PRO A 1 83 ? -5.132 9.660 3.754 1.00 96.00 83 PRO A O 1
ATOM 648 N N . SER A 1 84 ? -4.535 9.983 1.614 1.00 94.75 84 SER A N 1
ATOM 649 C CA . SER A 1 84 ? -5.764 10.692 1.240 1.00 94.75 84 SER A CA 1
ATOM 650 C C . SER A 1 84 ? -7.018 9.823 1.391 1.00 94.75 84 SER A C 1
ATOM 652 O O . SER A 1 84 ? -8.023 10.298 1.911 1.00 94.75 84 SER A O 1
ATOM 654 N N . LYS A 1 85 ? -6.966 8.548 0.983 1.00 93.75 85 LYS A N 1
ATOM 655 C CA . LYS A 1 85 ? -8.080 7.601 1.148 1.00 93.75 85 LYS A CA 1
ATOM 656 C C . LYS A 1 85 ? -8.316 7.249 2.615 1.00 93.75 85 LYS A C 1
ATOM 658 O O . LYS A 1 85 ? -9.464 7.181 3.035 1.00 93.75 85 LYS A O 1
ATOM 663 N N . LEU A 1 86 ? -7.251 7.044 3.390 1.00 95.62 86 LEU A N 1
ATOM 664 C CA . LEU A 1 86 ? -7.350 6.743 4.819 1.00 95.62 86 LEU A CA 1
ATOM 665 C C . LEU A 1 86 ? -7.915 7.927 5.611 1.00 95.62 86 LEU A C 1
ATOM 667 O O . LEU A 1 86 ? -8.703 7.714 6.523 1.00 95.62 86 LEU A O 1
ATOM 671 N N . ALA A 1 87 ? -7.601 9.165 5.225 1.00 93.19 87 ALA A N 1
ATOM 672 C CA . ALA A 1 87 ? -8.130 10.364 5.876 1.00 93.19 87 ALA A CA 1
ATOM 673 C C . ALA A 1 87 ? -9.667 10.484 5.819 1.00 93.19 87 ALA A C 1
ATOM 675 O O . ALA A 1 87 ? -10.240 11.211 6.626 1.00 93.19 87 ALA A O 1
ATOM 676 N N . ALA A 1 88 ? -10.338 9.768 4.908 1.00 93.25 88 ALA A N 1
ATOM 677 C CA . ALA A 1 88 ? -11.800 9.698 4.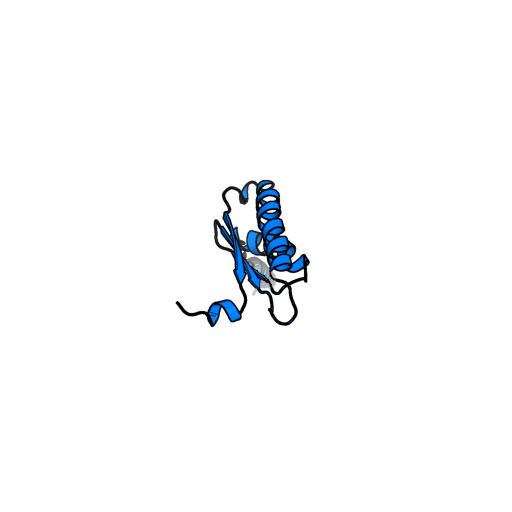858 1.00 93.25 88 ALA A CA 1
ATOM 678 C C . ALA A 1 88 ? -12.411 8.889 6.020 1.00 93.25 88 ALA A C 1
ATOM 680 O O . ALA A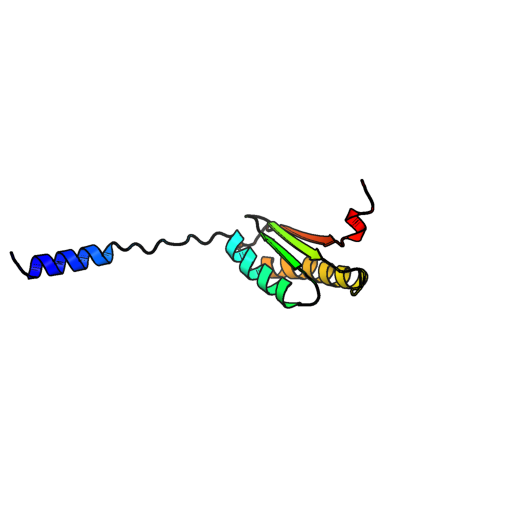 1 88 ? -13.616 8.964 6.253 1.00 93.25 88 ALA A O 1
ATOM 681 N N . TYR A 1 89 ? -11.597 8.117 6.744 1.00 94.19 89 TYR A N 1
ATOM 682 C CA . TYR A 1 89 ? -12.032 7.292 7.859 1.00 94.19 89 TYR A CA 1
ATOM 683 C C . TYR A 1 89 ? -11.529 7.864 9.183 1.00 94.19 89 TYR A C 1
ATOM 685 O O . TYR A 1 89 ? -10.326 7.916 9.438 1.00 94.19 89 TYR A O 1
ATOM 693 N N . GLU A 1 90 ? -12.455 8.206 10.078 1.00 94.56 90 GLU A N 1
ATOM 694 C CA . GLU A 1 90 ? -12.126 8.700 11.422 1.00 94.56 90 GLU A CA 1
ATOM 695 C C . GLU A 1 90 ? -11.201 7.740 12.189 1.00 94.56 90 GLU A C 1
ATOM 697 O O . GLU A 1 90 ? -10.221 8.167 12.797 1.00 94.56 90 GLU A O 1
ATOM 702 N N . TRP A 1 91 ? -11.447 6.430 12.086 1.00 93.06 91 TRP A N 1
ATOM 703 C CA . TRP A 1 91 ? -10.652 5.396 12.758 1.00 93.06 91 TRP A CA 1
ATOM 704 C C . TRP A 1 91 ? -9.213 5.278 12.225 1.00 93.06 91 TRP A C 1
ATOM 706 O O . TRP A 1 91 ? -8.326 4.788 12.931 1.00 93.06 91 TRP A O 1
ATOM 716 N N . ALA A 1 92 ? -8.952 5.741 10.998 1.00 94.75 92 ALA A N 1
ATOM 717 C CA . ALA A 1 92 ? -7.641 5.679 10.353 1.00 94.75 92 ALA A CA 1
ATOM 718 C C . ALA A 1 92 ? -6.832 6.978 10.504 1.00 94.75 92 ALA A C 1
ATOM 720 O O . ALA A 1 92 ? -5.716 7.073 9.987 1.00 94.75 92 ALA A O 1
ATOM 721 N N . LYS A 1 93 ? -7.349 7.976 11.233 1.00 91.44 93 LYS A N 1
ATOM 722 C CA . LYS A 1 93 ? -6.594 9.197 11.533 1.00 91.44 93 LYS A CA 1
ATOM 723 C C . LYS A 1 93 ? -5.272 8.866 12.227 1.00 91.44 93 LYS A C 1
ATOM 725 O O . LYS A 1 93 ? -5.192 7.968 13.066 1.00 91.44 93 LYS A O 1
ATOM 730 N N . GLY A 1 94 ? -4.229 9.594 11.833 1.00 90.81 94 GLY A N 1
ATOM 731 C CA . GLY A 1 94 ? -2.876 9.435 12.367 1.00 90.81 94 GLY A CA 1
ATOM 732 C C . GLY A 1 94 ? -2.100 8.227 11.836 1.00 90.81 94 GLY A C 1
ATOM 733 O O . GLY A 1 94 ? -0.943 8.075 12.209 1.00 90.81 94 GLY A O 1
ATOM 734 N N . VAL A 1 95 ? -2.678 7.395 10.957 1.00 96.62 95 VAL A N 1
ATOM 735 C CA . VAL A 1 95 ? -1.950 6.252 10.387 1.00 96.62 95 VAL A CA 1
ATOM 736 C C . VAL A 1 95 ? -0.819 6.733 9.480 1.00 96.62 95 VAL A C 1
ATOM 738 O O . VAL A 1 95 ? -1.048 7.418 8.480 1.00 96.62 95 VAL A O 1
ATOM 741 N N . LYS A 1 96 ? 0.415 6.344 9.805 1.00 96.88 96 LYS A N 1
ATOM 742 C CA . LYS A 1 96 ? 1.605 6.651 9.007 1.00 96.88 96 LYS A CA 1
ATOM 743 C C . LYS A 1 96 ? 1.772 5.635 7.880 1.00 96.88 96 LYS A C 1
ATOM 745 O O . LYS A 1 96 ? 1.826 4.437 8.128 1.00 96.88 96 LYS A O 1
ATOM 750 N N . VAL A 1 97 ? 1.936 6.106 6.646 1.00 97.69 97 VAL A N 1
ATOM 751 C CA . VAL A 1 97 ? 2.208 5.241 5.487 1.00 97.69 97 VAL A CA 1
ATOM 752 C C . VAL A 1 97 ? 3.669 5.382 5.075 1.00 97.69 97 VAL A C 1
ATOM 754 O O . VAL A 1 97 ? 4.138 6.485 4.795 1.00 97.69 97 VAL A O 1
ATOM 757 N N . VAL A 1 98 ? 4.387 4.264 5.027 1.00 97.62 98 VAL A N 1
ATOM 758 C CA . VAL A 1 98 ? 5.779 4.176 4.576 1.00 97.62 98 VAL A CA 1
ATOM 759 C C . VAL A 1 98 ? 5.827 3.318 3.319 1.00 97.62 98 VAL A C 1
ATOM 761 O O . 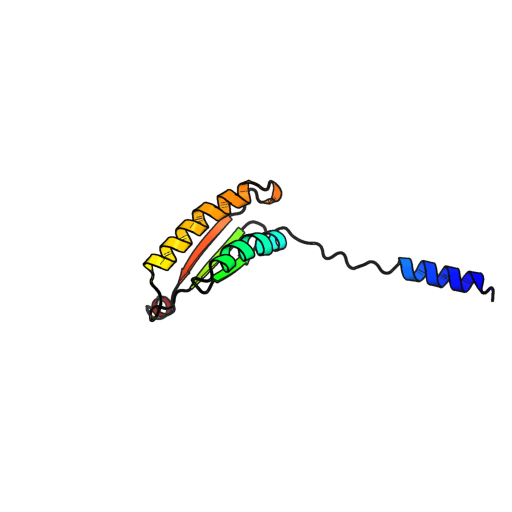VAL A 1 98 ? 5.226 2.251 3.275 1.00 97.62 98 VAL A O 1
ATOM 764 N N . VAL A 1 99 ? 6.534 3.785 2.289 1.00 97.94 99 VAL A N 1
ATOM 765 C CA . VAL A 1 99 ? 6.652 3.080 1.005 1.00 97.94 99 VAL A CA 1
ATOM 766 C C . VAL A 1 99 ? 8.121 2.944 0.641 1.00 97.94 99 VAL A C 1
ATOM 768 O O . VAL A 1 99 ? 8.791 3.959 0.417 1.00 97.94 99 VAL A O 1
ATOM 771 N N . ASN A 1 100 ? 8.590 1.703 0.556 1.00 96.94 100 ASN A N 1
ATOM 772 C CA . ASN A 1 100 ? 9.963 1.342 0.232 1.00 96.94 100 ASN A CA 1
ATOM 773 C C . ASN A 1 100 ? 10.020 0.642 -1.126 1.00 96.94 100 ASN A C 1
ATOM 775 O O . ASN A 1 100 ? 9.189 -0.211 -1.428 1.00 96.94 100 ASN A O 1
ATOM 779 N N . ILE A 1 101 ? 11.023 0.997 -1.923 1.00 95.38 101 ILE A N 1
ATOM 780 C CA . ILE A 1 101 ? 11.300 0.377 -3.220 1.00 95.38 101 ILE A CA 1
ATOM 781 C C . ILE A 1 101 ? 12.637 -0.341 -3.100 1.00 95.38 101 ILE A C 1
ATOM 783 O O . ILE A 1 101 ? 13.605 0.259 -2.624 1.00 95.38 101 ILE A O 1
ATOM 787 N N . TYR A 1 102 ? 12.703 -1.596 -3.530 1.00 92.81 102 TYR A N 1
ATOM 788 C CA . TYR A 1 102 ? 13.922 -2.394 -3.452 1.00 92.81 102 TYR A CA 1
ATOM 789 C C . TYR A 1 102 ? 14.051 -3.366 -4.632 1.00 92.81 102 TYR A C 1
ATOM 791 O O . TYR A 1 102 ? 13.079 -3.677 -5.313 1.00 92.81 102 TYR A O 1
ATOM 799 N N . SER A 1 103 ? 15.284 -3.804 -4.873 1.00 91.19 103 SER A N 1
ATOM 800 C CA . SER A 1 103 ? 15.685 -4.800 -5.870 1.00 91.19 103 SER A CA 1
ATOM 801 C C . SER A 1 103 ? 16.899 -5.565 -5.331 1.00 91.19 103 SER A C 1
ATOM 803 O O . SER A 1 103 ? 17.626 -5.042 -4.480 1.00 91.19 103 SER A O 1
ATOM 805 N N . GLU A 1 104 ? 17.133 -6.794 -5.798 1.00 78.81 104 GLU A N 1
ATOM 806 C CA . GLU A 1 104 ? 18.210 -7.652 -5.264 1.00 78.81 104 GLU A CA 1
ATOM 807 C C . GLU A 1 104 ? 19.618 -7.072 -5.493 1.00 78.81 104 GLU A C 1
ATOM 809 O O . GLU A 1 104 ? 20.513 -7.261 -4.673 1.00 78.81 104 GLU A O 1
ATOM 814 N N . ASP A 1 105 ? 19.823 -6.265 -6.536 1.00 63.09 105 ASP A N 1
ATOM 815 C CA . ASP A 1 105 ? 21.135 -5.666 -6.832 1.00 63.09 105 ASP A CA 1
ATOM 816 C C . ASP A 1 105 ? 21.550 -4.581 -5.820 1.00 63.09 105 ASP A C 1
ATOM 818 O O . ASP A 1 105 ? 22.734 -4.276 -5.681 1.00 63.09 105 ASP A O 1
ATOM 822 N N . ARG A 1 106 ? 20.603 -4.022 -5.044 1.00 52.91 106 ARG A N 1
ATOM 823 C CA . ARG A 1 106 ? 20.933 -3.152 -3.898 1.00 52.91 106 ARG A CA 1
ATOM 824 C C . ARG A 1 106 ? 21.421 -3.936 -2.675 1.00 52.91 106 ARG A C 1
ATOM 826 O O . ARG A 1 106 ? 22.077 -3.334 -1.835 1.00 52.91 106 ARG A O 1
ATOM 833 N N . ALA A 1 107 ? 21.155 -5.242 -2.579 1.00 51.91 107 ALA A N 1
ATOM 834 C CA . ALA A 1 107 ? 21.690 -6.092 -1.510 1.00 51.91 107 ALA A CA 1
ATOM 835 C C . ALA A 1 107 ? 23.137 -6.551 -1.790 1.00 51.91 107 ALA A C 1
ATOM 837 O O . ALA A 1 107 ? 23.892 -6.795 -0.853 1.00 51.91 107 ALA A O 1
ATOM 838 N N . ASN A 1 108 ? 23.549 -6.597 -3.065 1.00 48.25 108 ASN A N 1
ATOM 839 C CA . ASN A 1 108 ? 24.917 -6.944 -3.480 1.00 48.25 108 ASN A CA 1
ATOM 840 C C . ASN A 1 108 ? 25.902 -5.761 -3.462 1.00 48.25 108 ASN A C 1
ATOM 842 O O . ASN A 1 108 ? 27.114 -5.964 -3.536 1.00 48.25 108 ASN A O 1
ATOM 846 N N . ARG A 1 109 ? 25.415 -4.521 -3.344 1.00 49.50 109 ARG A N 1
ATOM 847 C CA . ARG A 1 109 ? 26.251 -3.330 -3.121 1.00 49.50 109 ARG A CA 1
ATOM 848 C C . ARG A 1 109 ? 26.374 -3.121 -1.614 1.00 49.50 109 ARG A C 1
ATOM 850 O O . ARG A 1 109 ? 25.609 -2.354 -1.042 1.00 49.50 109 ARG A O 1
ATOM 857 N N . GLY A 1 110 ? 27.256 -3.907 -1.000 1.00 46.31 110 GLY A N 1
ATOM 858 C CA . GLY A 1 110 ? 27.427 -4.031 0.448 1.00 46.31 110 GLY A CA 1
ATOM 859 C C . GLY A 1 110 ? 27.457 -2.714 1.233 1.00 46.31 110 GLY A C 1
ATOM 860 O O . GLY A 1 110 ? 27.829 -1.661 0.712 1.00 46.31 110 GLY A O 1
ATOM 861 N N . TYR A 1 111 ? 27.053 -2.826 2.500 1.00 42.75 111 TYR A N 1
ATOM 862 C CA . TYR A 1 111 ? 27.379 -1.875 3.563 1.00 42.75 111 TYR A CA 1
ATOM 863 C C . TYR A 1 111 ? 28.892 -1.682 3.698 1.00 42.75 111 TYR A C 1
ATOM 865 O O . TYR A 1 111 ? 29.627 -2.683 3.525 1.00 42.75 111 TYR A O 1
#

Secondary structure (DSSP, 8-state):
--HHHHHHHHHHHHTT---------HHHHHHHHHHHHHHTT-SSEEEEEE-SSEEEEEEE--TTTS-HHHHHHHHHHHHHHHHHHHTT-GGGTT-EEEEEEE-GGGTSS--